Protein AF-A0A1M6BI14-F1 (afdb_monomer_lite)

Foldseek 3Di:
DDPPPVVPPPPPDPCPVPDDPVRVVVPDPPPDPPDPCVVVVVVVVLVVLLVVLLVVLVVDPDWDWDAPDPPDIDICVVCVVVSSVVSSVVVVVVVVVVVVVVVVVVVVVVVVD

Organism: NCBI:txid683124

Sequence (113 aa):
MNVDDEAKKVIWSLQNNKRTEEERNIFKPTGKKPNKNGLKYILIVLIGLLSISFVMTQFVKEPMDICIFSNFCFNSIEDKLLYTLYVFITNVILVFGVYFAYKIGKYLASKIL

Radius of gyration: 27.54 Å; chains: 1; bounding box: 51×38×71 Å

pLDDT: mean 79.85, std 15.68, range [40.41, 96.19]

Structure (mmCIF, N/CA/C/O backbone):
data_AF-A0A1M6BI14-F1
#
_entry.id   AF-A0A1M6BI14-F1
#
loop_
_atom_site.group_PDB
_atom_site.id
_atom_site.type_symbol
_atom_site.label_atom_id
_atom_site.label_alt_id
_atom_site.label_comp_id
_atom_site.label_asym_id
_atom_site.label_entity_id
_atom_site.label_seq_id
_atom_site.pdbx_PDB_ins_code
_atom_site.Cartn_x
_atom_site.Cartn_y
_atom_site.Cartn_z
_atom_site.occupancy
_atom_site.B_iso_or_equiv
_atom_site.auth_seq_id
_atom_site.auth_comp_id
_atom_site.auth_asym_id
_atom_site.auth_atom_id
_atom_site.pdbx_PDB_model_num
ATOM 1 N N . MET A 1 1 ? 36.255 27.384 -42.666 1.00 40.62 1 MET A N 1
ATOM 2 C CA . MET A 1 1 ? 34.851 26.980 -42.885 1.00 40.62 1 MET A CA 1
ATOM 3 C C . MET A 1 1 ? 34.704 25.649 -42.161 1.00 40.62 1 MET A C 1
ATOM 5 O O . MET A 1 1 ? 35.310 24.687 -42.606 1.00 40.62 1 MET A O 1
ATOM 9 N N . ASN A 1 2 ? 34.102 25.642 -40.967 1.00 40.41 2 ASN A N 1
ATOM 10 C CA . ASN A 1 2 ? 33.945 24.433 -40.145 1.00 40.41 2 ASN A CA 1
ATOM 11 C C . ASN A 1 2 ? 32.811 23.597 -40.742 1.00 40.41 2 ASN A C 1
ATOM 13 O O . ASN A 1 2 ? 31.678 24.066 -40.777 1.00 40.41 2 ASN A O 1
ATOM 17 N N . VAL A 1 3 ? 33.131 22.404 -41.241 1.00 51.81 3 VAL A N 1
ATOM 18 C CA . VAL A 1 3 ? 32.196 21.512 -41.955 1.00 51.81 3 VAL A CA 1
ATOM 19 C C . VAL A 1 3 ? 31.685 20.379 -41.043 1.00 51.81 3 VAL A C 1
ATOM 21 O O . VAL A 1 3 ? 30.943 19.507 -41.479 1.00 51.81 3 VAL A O 1
ATOM 24 N N . ASP A 1 4 ? 32.002 20.403 -39.746 1.00 50.03 4 ASP A N 1
ATOM 25 C CA . ASP A 1 4 ? 31.863 19.201 -38.910 1.00 50.03 4 ASP A CA 1
ATOM 26 C C . ASP A 1 4 ? 30.627 19.156 -37.991 1.00 50.03 4 ASP A C 1
ATOM 28 O O . ASP A 1 4 ? 30.374 18.126 -37.363 1.00 50.03 4 ASP A O 1
ATOM 32 N N . ASP A 1 5 ? 29.793 20.201 -37.951 1.00 54.06 5 ASP A N 1
ATOM 33 C CA . ASP A 1 5 ? 28.596 20.212 -37.088 1.00 54.06 5 ASP A CA 1
ATOM 34 C C . ASP A 1 5 ? 27.308 19.740 -37.793 1.00 54.06 5 ASP A C 1
ATOM 36 O O . ASP A 1 5 ? 26.384 19.247 -37.139 1.00 54.06 5 ASP A O 1
ATOM 40 N N . GLU A 1 6 ? 27.246 19.795 -39.128 1.00 50.47 6 GLU A N 1
ATOM 41 C CA . GLU A 1 6 ? 26.062 19.366 -39.896 1.00 50.47 6 GLU A CA 1
ATOM 42 C C . GLU A 1 6 ? 26.018 17.847 -40.142 1.00 50.47 6 GLU A C 1
ATOM 44 O O . GLU A 1 6 ? 24.943 17.260 -40.284 1.00 50.47 6 GLU A O 1
ATOM 49 N N . ALA A 1 7 ? 27.168 17.167 -40.105 1.00 48.03 7 ALA A N 1
ATOM 50 C CA . ALA A 1 7 ? 27.255 15.727 -40.358 1.00 48.03 7 ALA A CA 1
ATOM 51 C C . ALA A 1 7 ? 26.836 14.854 -39.154 1.00 48.03 7 ALA A C 1
ATOM 53 O O . ALA A 1 7 ? 26.543 13.667 -39.312 1.00 48.03 7 ALA A O 1
ATOM 54 N N . LYS A 1 8 ? 26.760 15.412 -37.936 1.00 46.25 8 LYS A N 1
ATOM 55 C CA . LYS A 1 8 ? 26.547 14.625 -36.704 1.00 46.25 8 LYS A CA 1
ATOM 56 C C . LYS A 1 8 ? 25.079 14.280 -36.406 1.00 46.25 8 LYS A C 1
ATOM 58 O O . LYS A 1 8 ? 24.801 13.477 -35.518 1.00 46.25 8 LYS A O 1
ATOM 63 N N . LYS A 1 9 ? 24.120 14.832 -37.155 1.00 49.31 9 LYS A N 1
ATOM 64 C CA . LYS A 1 9 ? 22.685 14.502 -37.037 1.00 49.31 9 LYS A CA 1
ATOM 65 C C . LYS A 1 9 ? 22.102 13.996 -38.354 1.00 49.31 9 LYS A C 1
ATOM 67 O O . LYS A 1 9 ? 20.986 14.345 -38.730 1.00 49.31 9 LYS A O 1
ATOM 72 N N . VAL A 1 10 ? 22.806 13.093 -39.031 1.00 52.16 10 VAL A N 1
ATOM 73 C CA . VAL A 1 10 ? 22.152 12.242 -40.031 1.00 52.16 10 VAL A CA 1
ATOM 74 C C . VAL A 1 10 ? 21.288 11.238 -39.271 1.00 52.16 10 VAL A C 1
ATOM 76 O O . VAL A 1 10 ? 21.711 10.146 -38.916 1.00 52.16 10 VAL A O 1
ATOM 79 N N . ILE A 1 11 ? 20.075 11.668 -38.932 1.00 54.16 11 ILE A N 1
ATOM 80 C CA . ILE A 1 11 ? 18.997 10.833 -38.409 1.00 54.16 11 ILE A CA 1
ATOM 81 C C . ILE A 1 11 ? 18.487 10.024 -39.603 1.00 54.16 11 ILE A C 1
ATOM 83 O O . ILE A 1 11 ? 18.132 10.599 -40.631 1.00 54.16 11 ILE A O 1
ATOM 87 N N . TRP A 1 12 ? 18.492 8.698 -39.477 1.00 50.00 12 TRP A N 1
ATOM 88 C CA . TRP A 1 12 ? 18.306 7.729 -40.559 1.00 50.00 12 TRP A CA 1
ATOM 89 C C . TRP A 1 12 ? 16.874 7.723 -41.106 1.00 50.00 12 TRP A C 1
ATOM 91 O O . TRP A 1 12 ? 16.092 6.806 -40.882 1.00 50.00 12 TRP A O 1
ATOM 101 N N . SER A 1 13 ? 16.521 8.750 -41.868 1.00 53.03 13 SER A N 1
ATOM 102 C CA . SER A 1 13 ? 15.524 8.615 -42.918 1.00 53.03 13 SER A CA 1
ATOM 103 C C . SER A 1 13 ? 15.942 9.483 -44.098 1.00 53.03 13 SER A C 1
ATOM 105 O O . SER A 1 13 ? 16.062 10.702 -43.989 1.00 53.03 13 SER A O 1
ATOM 107 N N . LEU A 1 14 ? 16.112 8.852 -45.261 1.00 53.84 14 LEU A N 1
ATOM 108 C CA . LEU A 1 14 ? 16.321 9.501 -46.566 1.00 53.84 14 LEU A CA 1
ATOM 109 C C . LEU A 1 14 ? 15.209 10.511 -46.931 1.00 53.84 14 LEU A C 1
ATOM 111 O O . LEU A 1 14 ? 15.302 11.221 -47.926 1.00 53.84 14 LEU A O 1
ATOM 115 N N . GLN A 1 15 ? 14.148 10.582 -46.125 1.00 52.53 15 GLN A N 1
ATOM 116 C CA . GLN A 1 15 ? 12.993 11.454 -46.296 1.00 52.53 15 GLN A CA 1
ATOM 117 C C . GLN A 1 15 ? 13.052 12.724 -45.436 1.00 52.53 15 GLN A C 1
ATOM 119 O O . GLN A 1 15 ? 12.272 13.643 -45.680 1.00 52.53 15 GLN A O 1
ATOM 124 N N . ASN A 1 16 ? 13.960 12.813 -44.455 1.00 53.12 16 ASN A N 1
ATOM 125 C CA . ASN A 1 16 ? 13.977 13.936 -43.512 1.00 53.12 16 ASN A CA 1
ATOM 126 C C . ASN A 1 16 ? 14.458 15.256 -44.134 1.00 53.12 16 ASN A C 1
ATOM 128 O O . ASN A 1 16 ? 14.170 16.316 -43.590 1.00 53.12 16 ASN A O 1
ATOM 132 N N . ASN A 1 17 ? 15.176 15.174 -45.259 1.00 58.72 17 ASN A N 1
ATOM 133 C CA . ASN A 1 17 ? 15.770 16.318 -45.957 1.00 58.72 17 ASN A CA 1
ATOM 134 C C . ASN A 1 17 ? 14.954 16.785 -47.186 1.00 58.72 17 ASN A C 1
ATOM 136 O O . ASN A 1 17 ? 15.285 17.787 -47.801 1.00 58.72 17 ASN A O 1
ATOM 140 N N . LYS A 1 18 ? 13.894 16.063 -47.585 1.00 59.41 18 LYS A N 1
ATOM 141 C CA . LYS A 1 18 ? 13.092 16.403 -48.785 1.00 59.41 18 LYS A CA 1
ATOM 142 C C . LYS A 1 18 ? 11.655 16.840 -48.508 1.00 59.41 18 LYS A C 1
ATOM 144 O O . LYS A 1 18 ? 11.025 17.360 -49.419 1.00 59.41 18 LYS A O 1
ATOM 149 N N . ARG A 1 19 ? 11.129 16.605 -47.303 1.00 60.88 19 ARG A N 1
ATOM 150 C CA . ARG A 1 19 ? 9.724 16.870 -46.958 1.00 60.88 19 ARG A CA 1
ATOM 151 C C . ARG A 1 19 ? 9.593 17.981 -45.930 1.00 60.88 19 ARG A C 1
ATOM 153 O O . ARG A 1 19 ? 10.353 18.021 -44.959 1.00 60.88 19 ARG A O 1
ATOM 160 N N . THR A 1 20 ? 8.583 18.827 -46.102 1.00 73.00 20 THR A N 1
ATOM 161 C CA . THR A 1 20 ? 8.194 19.822 -45.094 1.00 73.00 20 THR A CA 1
ATOM 162 C C . THR A 1 20 ? 7.672 19.126 -43.824 1.00 73.00 20 THR A C 1
ATOM 164 O O . THR A 1 20 ? 7.391 17.922 -43.809 1.00 73.00 20 THR A O 1
ATOM 167 N N . GLU A 1 21 ? 7.589 19.839 -42.695 1.00 68.38 21 GLU A N 1
ATOM 168 C CA . GLU A 1 21 ? 7.055 19.263 -41.444 1.00 68.38 21 GLU A CA 1
ATOM 169 C C . GLU A 1 21 ? 5.625 18.730 -41.597 1.00 68.38 21 GLU A C 1
ATOM 171 O O . GLU A 1 21 ? 5.280 17.703 -41.008 1.00 68.38 21 GLU A O 1
ATOM 176 N N . GLU A 1 22 ? 4.824 19.372 -42.443 1.00 71.06 22 GLU A N 1
ATOM 177 C CA . GLU A 1 22 ? 3.447 18.982 -42.739 1.00 71.06 22 GLU A CA 1
ATOM 178 C C . GLU A 1 22 ? 3.383 17.644 -43.481 1.00 71.06 22 GLU A C 1
ATOM 180 O O . GLU A 1 22 ? 2.668 16.737 -43.058 1.00 71.06 22 GLU A O 1
ATOM 185 N N . GLU A 1 23 ? 4.216 17.453 -44.506 1.00 70.50 23 GL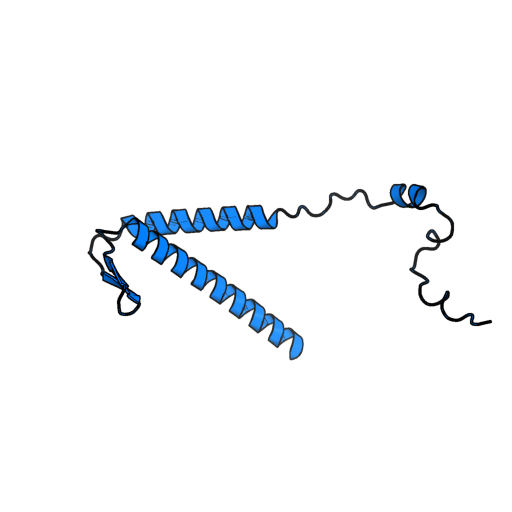U A N 1
ATOM 186 C CA . GLU A 1 23 ? 4.297 16.191 -45.245 1.00 70.50 23 GLU A CA 1
ATOM 187 C C . GLU A 1 23 ? 4.846 15.048 -44.383 1.00 70.50 23 GLU A C 1
ATOM 189 O O . GLU A 1 23 ? 4.458 13.896 -44.560 1.00 70.50 23 GLU A O 1
ATOM 194 N N . ARG A 1 24 ? 5.716 15.342 -43.408 1.00 67.69 24 ARG A N 1
ATOM 195 C CA . ARG A 1 24 ? 6.188 14.354 -42.419 1.00 67.69 24 ARG A CA 1
ATOM 196 C C . ARG A 1 24 ? 5.095 13.942 -41.436 1.00 67.69 24 ARG A C 1
ATOM 198 O O . ARG A 1 24 ? 5.069 12.786 -41.013 1.00 67.69 24 ARG A O 1
ATOM 205 N N . ASN A 1 25 ? 4.178 14.846 -41.095 1.00 70.06 25 ASN A N 1
ATOM 206 C CA . ASN A 1 25 ? 3.051 14.538 -40.213 1.00 70.06 25 ASN A CA 1
ATOM 207 C C . ASN A 1 25 ? 2.068 13.532 -40.834 1.00 70.06 25 ASN A C 1
ATOM 209 O O . ASN A 1 25 ? 1.443 12.787 -40.081 1.00 70.06 25 ASN A O 1
ATOM 213 N N . ILE A 1 26 ? 1.999 13.443 -42.168 1.00 73.56 26 ILE A N 1
ATOM 214 C CA . ILE A 1 26 ? 1.160 12.477 -42.903 1.00 73.56 26 ILE A CA 1
ATOM 215 C C . ILE A 1 26 ? 1.646 11.031 -42.700 1.00 73.56 26 ILE A C 1
ATOM 217 O O . ILE A 1 26 ? 0.841 10.105 -42.666 1.00 73.56 26 ILE A O 1
ATOM 221 N N . PHE A 1 27 ? 2.954 10.827 -42.506 1.00 64.56 27 PHE A N 1
ATOM 222 C CA . PHE A 1 27 ? 3.560 9.498 -42.329 1.00 64.56 27 PHE A CA 1
ATOM 223 C C . PHE A 1 27 ? 3.840 9.144 -40.867 1.00 64.56 27 PHE A C 1
ATOM 225 O O . PHE A 1 27 ? 4.509 8.145 -40.591 1.00 64.56 27 PHE A O 1
ATOM 232 N N . LYS A 1 28 ? 3.348 9.938 -39.905 1.00 69.81 28 LYS A N 1
ATOM 233 C CA . LYS A 1 28 ? 3.416 9.533 -38.500 1.00 69.81 28 LYS A CA 1
ATOM 234 C C . LYS A 1 28 ? 2.633 8.225 -38.345 1.00 69.81 28 LYS A C 1
ATOM 236 O O . LYS A 1 28 ? 1.495 8.159 -38.808 1.00 69.81 28 LYS A O 1
ATOM 241 N N . PRO A 1 29 ? 3.203 7.191 -37.702 1.00 68.06 29 PRO A N 1
ATOM 242 C CA . PRO A 1 29 ? 2.496 5.937 -37.499 1.00 68.06 29 PRO A CA 1
ATOM 243 C C . PRO A 1 29 ? 1.168 6.216 -36.783 1.00 68.06 29 PRO A C 1
ATOM 245 O O . PRO A 1 29 ? 1.148 6.673 -35.641 1.00 68.06 29 PRO A O 1
ATOM 248 N N . THR A 1 30 ? 0.056 5.937 -37.464 1.00 64.56 30 THR A N 1
ATOM 249 C CA . THR A 1 30 ? -1.332 6.072 -36.980 1.00 64.56 30 THR A CA 1
ATOM 250 C C . THR A 1 30 ? -1.729 4.969 -35.998 1.00 64.56 30 THR A C 1
ATOM 252 O O . THR A 1 30 ? -2.892 4.855 -35.611 1.00 64.56 30 THR A O 1
ATOM 255 N N . GLY A 1 31 ? -0.760 4.161 -35.558 1.00 66.12 31 GLY A N 1
ATOM 256 C CA . GLY A 1 31 ? -0.951 3.165 -34.518 1.00 66.12 31 GLY A CA 1
ATOM 257 C C . GLY A 1 31 ? -1.559 3.796 -33.268 1.00 66.12 31 GLY A C 1
ATOM 258 O O . GLY A 1 31 ? -1.148 4.870 -32.818 1.00 66.12 31 GLY A O 1
ATOM 259 N N . LYS A 1 32 ? -2.561 3.120 -32.702 1.00 65.69 32 LYS A N 1
ATOM 260 C CA . LYS A 1 32 ? -3.219 3.533 -31.461 1.00 65.69 32 LYS A CA 1
ATOM 261 C C . LYS A 1 32 ? -2.137 3.695 -30.390 1.00 65.69 32 LYS A C 1
ATOM 263 O O . LYS A 1 32 ? -1.499 2.715 -30.010 1.00 65.69 32 LYS A O 1
ATOM 268 N N . LYS A 1 33 ? -1.889 4.933 -29.945 1.00 67.06 33 LYS A N 1
ATOM 269 C CA . LYS A 1 33 ? -0.886 5.211 -28.905 1.00 67.06 33 LYS A CA 1
ATOM 270 C C . LYS A 1 33 ? -1.172 4.299 -27.703 1.00 67.06 33 LYS A C 1
ATOM 272 O O . LYS A 1 33 ? -2.345 4.192 -27.328 1.00 67.06 33 LYS A O 1
ATOM 277 N N . PRO A 1 34 ? -0.154 3.643 -27.110 1.00 65.50 34 PRO A N 1
ATOM 278 C CA . PRO A 1 34 ? -0.364 2.781 -25.955 1.00 65.50 34 PRO A CA 1
ATOM 279 C C . PRO A 1 34 ? -1.081 3.593 -24.881 1.00 65.50 34 PRO A C 1
ATOM 281 O O . PRO A 1 34 ? -0.618 4.659 -24.466 1.00 65.50 34 PRO A O 1
ATOM 284 N N . ASN A 1 35 ? -2.277 3.136 -24.521 1.00 65.56 35 ASN A N 1
ATOM 285 C CA . ASN A 1 35 ? -3.162 3.904 -23.667 1.00 65.56 35 ASN A CA 1
ATOM 286 C C . ASN A 1 35 ? -2.543 3.964 -22.267 1.00 65.56 35 ASN A C 1
ATOM 288 O O . ASN A 1 35 ? -2.290 2.924 -21.658 1.00 65.56 35 ASN A O 1
ATOM 292 N N . LYS A 1 36 ? -2.284 5.169 -21.749 1.00 68.75 36 LYS A N 1
ATOM 293 C CA . LYS A 1 36 ? -1.661 5.392 -20.432 1.00 68.75 36 LYS A CA 1
ATOM 294 C C . LYS A 1 36 ? -2.659 5.153 -19.288 1.00 68.75 36 LYS A C 1
ATOM 296 O O . LYS A 1 36 ? -2.732 5.923 -18.338 1.00 68.75 36 LYS A O 1
ATOM 301 N N . ASN A 1 37 ? -3.414 4.059 -19.351 1.00 76.44 37 ASN A N 1
ATOM 302 C CA . ASN A 1 37 ? -4.438 3.703 -18.367 1.00 76.44 37 ASN A CA 1
ATOM 303 C C . ASN A 1 37 ? -3.859 3.192 -17.040 1.00 76.44 37 ASN A C 1
ATOM 305 O O . ASN A 1 37 ? -4.625 2.783 -16.173 1.00 76.44 37 ASN A O 1
ATOM 309 N N . GLY A 1 38 ? -2.534 3.214 -16.856 1.00 81.25 38 GLY A N 1
ATOM 310 C CA . GLY A 1 38 ? -1.873 2.724 -15.644 1.00 81.25 38 GLY A CA 1
ATOM 311 C C . GLY A 1 38 ? -2.469 3.308 -14.362 1.00 81.25 38 GLY A C 1
ATOM 312 O O . GLY A 1 38 ? -2.722 2.570 -13.419 1.00 81.25 38 GLY A O 1
ATOM 313 N N . LEU A 1 39 ? -2.808 4.601 -14.363 1.00 85.62 39 LEU A N 1
ATOM 314 C CA . LEU A 1 39 ? -3.412 5.271 -13.207 1.00 85.62 39 LEU A CA 1
ATOM 315 C C . LEU A 1 39 ? -4.806 4.709 -12.874 1.00 85.62 39 LEU A C 1
ATOM 317 O O . LEU A 1 39 ? -5.111 4.469 -11.709 1.00 85.62 39 LEU A O 1
ATOM 321 N N . LYS A 1 40 ? -5.617 4.399 -13.895 1.00 90.12 40 LYS A N 1
ATOM 322 C CA . LYS A 1 40 ? -6.931 3.762 -13.719 1.00 90.12 40 LYS A CA 1
ATOM 323 C C . LYS A 1 40 ? -6.794 2.363 -13.113 1.00 90.12 40 LYS A C 1
ATOM 325 O O . LYS A 1 40 ? -7.560 2.017 -12.222 1.00 90.12 40 LYS A O 1
ATOM 330 N N . TYR A 1 41 ? -5.815 1.578 -13.564 1.00 88.19 41 TYR A N 1
ATOM 331 C CA . TYR A 1 41 ? -5.561 0.249 -13.000 1.00 88.19 41 TYR A CA 1
ATOM 332 C C . TYR A 1 41 ? -5.089 0.319 -11.547 1.00 88.19 41 TYR A C 1
ATOM 334 O O . TYR A 1 41 ? -5.608 -0.419 -10.716 1.00 88.19 41 TYR A O 1
ATOM 342 N N . ILE A 1 42 ? -4.171 1.237 -11.224 1.00 88.81 42 ILE A N 1
ATOM 343 C CA . ILE A 1 42 ? -3.709 1.451 -9.845 1.00 88.81 42 ILE A CA 1
ATOM 344 C C . ILE A 1 42 ? -4.889 1.817 -8.941 1.00 88.81 42 ILE A C 1
ATOM 346 O O . ILE A 1 42 ? -5.039 1.239 -7.870 1.00 88.81 42 ILE A O 1
ATOM 350 N N . LEU A 1 43 ? -5.764 2.721 -9.393 1.00 91.94 43 LEU A N 1
ATOM 351 C CA . LEU A 1 43 ? -6.942 3.124 -8.629 1.00 91.94 43 LEU A CA 1
ATOM 352 C C . LEU A 1 43 ? -7.900 1.948 -8.378 1.00 91.94 43 LEU A C 1
ATOM 354 O O . LEU A 1 43 ? -8.360 1.770 -7.256 1.00 91.94 43 LEU A O 1
ATOM 358 N N . ILE A 1 44 ? -8.166 1.121 -9.395 1.00 93.75 44 ILE A N 1
ATOM 359 C CA . ILE A 1 44 ? -9.022 -0.069 -9.256 1.00 93.75 44 ILE A CA 1
ATOM 360 C C . ILE A 1 44 ? -8.433 -1.047 -8.235 1.00 93.75 44 ILE A C 1
ATOM 362 O O . ILE A 1 44 ? -9.159 -1.548 -7.379 1.00 93.75 44 ILE A O 1
ATOM 366 N N . VAL A 1 45 ? -7.122 -1.295 -8.296 1.00 91.56 45 VAL A N 1
ATOM 367 C CA . VAL A 1 45 ? -6.436 -2.185 -7.349 1.00 91.56 45 VAL A CA 1
ATOM 368 C C . VAL A 1 45 ? -6.502 -1.629 -5.926 1.00 91.56 45 VAL A C 1
ATOM 370 O O . VAL A 1 45 ? -6.793 -2.382 -5.001 1.00 91.56 45 VAL A O 1
ATOM 373 N N . LEU A 1 46 ? -6.293 -0.320 -5.743 1.00 93.25 46 LEU A N 1
ATOM 374 C CA . LEU A 1 46 ? -6.393 0.329 -4.432 1.00 93.25 46 LEU A CA 1
ATOM 375 C C . LEU A 1 46 ? -7.802 0.225 -3.842 1.00 93.25 46 LEU A C 1
ATOM 377 O O . LEU A 1 46 ? -7.943 -0.103 -2.667 1.00 93.25 46 LEU A O 1
ATOM 381 N N . ILE A 1 47 ? -8.839 0.447 -4.656 1.00 93.94 47 ILE A N 1
ATOM 382 C CA . ILE A 1 47 ? -10.234 0.290 -4.225 1.00 93.94 47 ILE A CA 1
ATOM 383 C C . ILE A 1 47 ? -10.503 -1.165 -3.829 1.00 93.94 47 ILE A C 1
ATOM 385 O O . ILE A 1 47 ? -11.051 -1.405 -2.757 1.00 93.94 47 ILE A O 1
ATOM 389 N N . GLY A 1 48 ? -10.065 -2.132 -4.641 1.00 93.81 48 GLY A N 1
ATOM 390 C CA . GLY A 1 48 ? -10.204 -3.554 -4.324 1.00 93.81 48 GLY A CA 1
ATOM 391 C C . GLY A 1 48 ? -9.525 -3.934 -3.004 1.00 93.81 48 GLY A C 1
ATOM 392 O O . GLY A 1 48 ? -10.136 -4.604 -2.171 1.00 93.81 48 GLY A O 1
ATOM 393 N N . LEU A 1 49 ? -8.299 -3.453 -2.767 1.00 93.38 49 LEU A N 1
ATOM 394 C CA . LEU A 1 49 ? -7.586 -3.671 -1.503 1.00 93.38 49 LEU A CA 1
ATOM 395 C C . LEU A 1 49 ? -8.328 -3.063 -0.309 1.00 93.38 49 LEU A C 1
ATOM 397 O O . LEU A 1 49 ? -8.375 -3.679 0.758 1.00 93.38 49 LEU A O 1
ATOM 401 N N . LEU A 1 50 ? -8.899 -1.868 -0.475 1.00 93.44 50 LEU A N 1
ATOM 402 C CA . LEU A 1 50 ? -9.664 -1.202 0.574 1.00 93.44 50 LEU A CA 1
ATOM 403 C C . LEU A 1 50 ? -10.930 -1.994 0.914 1.00 93.44 50 LEU A C 1
ATOM 405 O O . LEU A 1 50 ? -11.211 -2.216 2.089 1.00 93.44 50 LEU A O 1
ATOM 409 N N . SER A 1 51 ? -11.655 -2.480 -0.098 1.00 92.81 51 SER A N 1
ATOM 410 C CA . SER A 1 51 ? -12.846 -3.310 0.099 1.00 92.81 51 SER A CA 1
ATOM 411 C C . SER A 1 51 ? -12.526 -4.607 0.841 1.00 92.81 51 SER A C 1
ATOM 413 O O . SER A 1 51 ? -13.218 -4.949 1.795 1.00 92.81 51 SER A O 1
ATOM 415 N N . ILE A 1 52 ? -11.452 -5.305 0.455 1.00 92.06 52 ILE A N 1
ATOM 416 C CA . ILE A 1 52 ? -11.020 -6.536 1.137 1.00 92.06 52 ILE A CA 1
ATOM 417 C C . ILE A 1 52 ? -10.618 -6.238 2.585 1.00 92.06 52 ILE A C 1
ATOM 419 O O . ILE A 1 52 ? -11.034 -6.949 3.497 1.00 92.06 52 ILE A O 1
ATOM 423 N N . SER A 1 53 ? -9.856 -5.163 2.807 1.00 92.12 53 SER A N 1
ATOM 424 C CA . SER A 1 53 ? -9.440 -4.744 4.151 1.00 92.12 53 SER A CA 1
ATOM 425 C C . SER A 1 53 ? -10.644 -4.434 5.044 1.00 92.12 53 SER A C 1
ATOM 427 O O . SER A 1 53 ? -10.678 -4.870 6.189 1.00 92.12 53 SER A O 1
ATOM 429 N N . PHE A 1 54 ? -11.663 -3.755 4.511 1.00 91.19 54 PHE A N 1
ATOM 430 C CA . PHE A 1 54 ? -12.904 -3.468 5.232 1.00 91.19 54 PHE A CA 1
ATOM 431 C C . PHE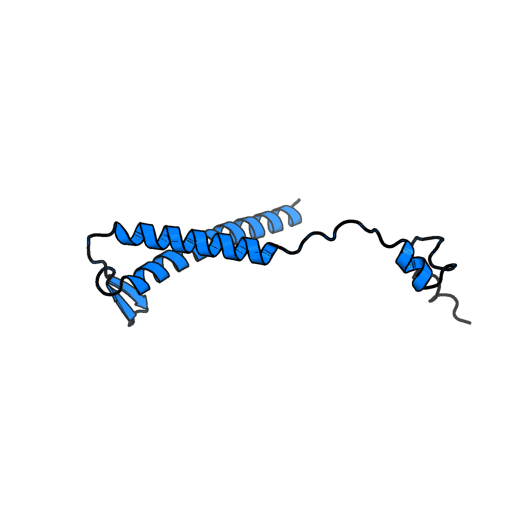 A 1 54 ? -13.698 -4.728 5.583 1.00 91.19 54 PHE A C 1
ATOM 433 O O . PHE A 1 54 ? -14.237 -4.829 6.680 1.00 91.19 54 PHE A O 1
ATOM 440 N N . VAL A 1 55 ? -13.773 -5.701 4.673 1.00 91.50 55 VAL A N 1
ATOM 441 C CA . VAL A 1 55 ? -14.456 -6.974 4.943 1.00 91.50 55 VAL A CA 1
ATOM 442 C C . VAL A 1 55 ? -13.731 -7.755 6.040 1.00 91.50 55 VAL A C 1
ATOM 444 O O . VAL A 1 55 ? -14.378 -8.275 6.944 1.00 91.50 55 VAL A O 1
ATOM 447 N N . MET A 1 56 ? -12.396 -7.787 6.008 1.00 86.12 56 MET A N 1
ATOM 448 C CA . MET A 1 56 ? -11.591 -8.475 7.023 1.00 86.12 56 MET A CA 1
ATOM 449 C C . MET A 1 56 ? -11.814 -7.913 8.430 1.00 86.12 56 MET A C 1
ATOM 451 O O . MET A 1 56 ? -11.933 -8.689 9.377 1.00 86.12 56 MET A O 1
ATOM 455 N N . THR A 1 57 ? -11.934 -6.590 8.584 1.00 87.50 57 THR A N 1
ATOM 456 C CA . THR A 1 57 ? -12.149 -5.983 9.907 1.00 87.50 57 THR A CA 1
ATOM 457 C C . THR A 1 57 ? -13.510 -6.313 10.520 1.00 87.50 57 THR A C 1
ATOM 459 O O . THR A 1 57 ? -13.627 -6.290 11.741 1.00 87.50 57 THR A O 1
ATOM 462 N N . GLN A 1 58 ? -14.518 -6.710 9.730 1.00 85.44 58 GLN A N 1
ATOM 463 C CA . GLN A 1 58 ? -15.831 -7.113 10.263 1.00 85.44 58 GLN A CA 1
ATOM 464 C C . GLN A 1 58 ? -15.810 -8.457 11.004 1.00 85.44 58 GLN A C 1
ATOM 466 O O . GLN A 1 58 ? -16.701 -8.729 11.806 1.00 85.44 58 GLN A O 1
ATOM 471 N N . PHE A 1 59 ? -14.819 -9.313 10.740 1.00 85.69 59 PHE A N 1
ATOM 472 C CA . PHE A 1 59 ? -14.720 -10.627 11.383 1.00 85.69 59 PHE A CA 1
ATOM 473 C C . PHE A 1 59 ? -14.019 -10.585 12.746 1.00 85.69 59 PHE A C 1
ATOM 475 O O . PHE A 1 59 ? -14.021 -11.586 13.465 1.00 85.69 59 PHE A O 1
ATOM 482 N N . VAL A 1 60 ? -13.448 -9.438 13.125 1.00 83.50 60 VAL A N 1
ATOM 483 C CA . VAL A 1 60 ? -12.773 -9.253 14.411 1.00 83.50 60 VAL A CA 1
ATOM 484 C C . VAL A 1 60 ? -13.818 -8.975 15.488 1.00 83.50 60 VAL A C 1
ATOM 486 O O . VAL A 1 60 ? -14.497 -7.952 15.465 1.00 83.50 60 VAL A O 1
ATOM 489 N N . LYS A 1 61 ? -13.969 -9.919 16.421 1.00 79.38 61 LYS A N 1
ATOM 490 C CA . LYS A 1 61 ? -14.946 -9.838 17.522 1.00 79.38 61 LYS A CA 1
ATOM 491 C C . LYS A 1 61 ? -14.340 -9.369 18.841 1.00 79.38 61 LYS A C 1
ATOM 493 O O . LYS A 1 61 ? -15.081 -8.940 19.718 1.00 79.38 61 LYS A O 1
ATOM 498 N N . GLU A 1 62 ? -13.024 -9.471 18.982 1.00 84.69 62 GLU A N 1
ATOM 499 C CA . GLU A 1 62 ? -12.314 -9.136 20.215 1.00 84.69 62 GLU A CA 1
ATOM 500 C C . GLU A 1 62 ? -11.679 -7.742 20.111 1.00 84.69 62 GLU A C 1
ATOM 502 O O . GLU A 1 62 ? -11.090 -7.418 19.070 1.00 84.69 62 GLU A O 1
ATOM 507 N N . PRO A 1 63 ? -11.805 -6.905 21.160 1.00 83.88 63 PRO A N 1
ATOM 508 C CA . PRO A 1 63 ? -11.167 -5.599 21.186 1.00 83.88 63 PRO A CA 1
ATOM 509 C C . PRO A 1 63 ? -9.654 -5.781 21.220 1.00 83.88 63 PRO A C 1
ATOM 511 O O . PRO A 1 63 ? -9.115 -6.473 22.080 1.00 83.88 63 PRO A O 1
ATOM 514 N N . MET A 1 64 ? -8.975 -5.144 20.273 1.00 84.31 64 MET A N 1
ATOM 515 C CA . MET A 1 64 ? -7.522 -5.078 20.220 1.00 84.31 64 MET A CA 1
ATOM 516 C C . MET A 1 64 ? -7.098 -3.618 20.219 1.00 84.31 64 MET A C 1
ATOM 518 O O . MET A 1 64 ? -7.564 -2.839 19.384 1.00 84.31 64 MET A O 1
ATOM 522 N N . ASP A 1 65 ? -6.191 -3.276 21.126 1.00 88.00 65 ASP A N 1
ATOM 523 C CA . ASP A 1 65 ? -5.590 -1.950 21.187 1.00 88.00 65 ASP A CA 1
ATOM 524 C C . ASP A 1 65 ? -4.357 -1.906 20.289 1.00 88.00 65 ASP A C 1
ATOM 526 O O . ASP A 1 65 ? -3.429 -2.709 20.418 1.00 88.00 65 ASP A O 1
ATOM 530 N N . ILE A 1 66 ? -4.353 -0.962 19.352 1.00 88.06 66 ILE A N 1
ATOM 531 C CA . ILE A 1 66 ? -3.267 -0.781 18.395 1.00 88.06 66 ILE A CA 1
ATOM 532 C C . ILE A 1 66 ? -2.654 0.588 18.621 1.00 88.06 66 ILE A C 1
ATOM 534 O O . ILE A 1 66 ? -3.318 1.613 18.487 1.00 88.06 66 ILE A O 1
ATOM 538 N N . CYS A 1 67 ? -1.359 0.599 18.916 1.00 89.31 67 CYS A N 1
ATOM 539 C CA . CYS A 1 67 ? -0.585 1.819 19.081 1.00 89.31 67 CYS A CA 1
ATOM 540 C C . CYS A 1 67 ? 0.238 2.093 17.820 1.00 89.31 67 CYS A C 1
ATOM 542 O O . CYS A 1 67 ? 1.116 1.309 17.462 1.00 89.31 67 CYS A O 1
ATOM 544 N N . ILE A 1 68 ? -0.039 3.211 17.139 1.00 82.62 68 ILE A N 1
ATOM 545 C CA . ILE A 1 68 ? 0.759 3.662 15.981 1.00 82.62 68 ILE A CA 1
ATOM 546 C C . ILE A 1 68 ? 2.070 4.281 16.473 1.00 82.62 68 ILE A C 1
ATOM 548 O O . ILE A 1 68 ? 3.139 4.033 15.923 1.00 82.62 68 ILE A O 1
ATOM 552 N N . PHE A 1 69 ? 1.971 5.076 17.537 1.00 84.69 69 PHE A N 1
ATOM 553 C CA . PHE A 1 69 ? 3.083 5.717 18.229 1.00 84.69 69 PHE A CA 1
ATOM 554 C C . PHE A 1 69 ? 2.925 5.487 19.732 1.00 84.69 69 PHE A C 1
ATOM 556 O O . PHE A 1 69 ? 1.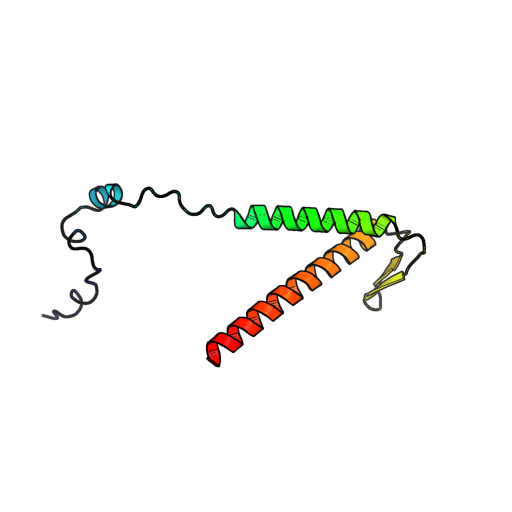834 5.152 20.189 1.00 84.69 69 PHE A O 1
ATOM 563 N N . SER A 1 70 ? 3.978 5.733 20.516 1.00 81.19 70 SER A N 1
ATOM 564 C CA . SER A 1 70 ? 3.955 5.550 21.979 1.00 81.19 70 SER A CA 1
ATOM 565 C C . SER A 1 70 ? 2.811 6.289 22.685 1.00 81.19 70 SER A C 1
ATOM 567 O O . SER A 1 70 ? 2.399 5.878 23.762 1.00 81.19 70 SER A O 1
ATOM 569 N N . ASN A 1 71 ? 2.304 7.367 22.078 1.00 86.69 71 ASN A N 1
ATOM 570 C CA . ASN A 1 71 ? 1.283 8.237 22.662 1.00 86.69 71 ASN A CA 1
ATOM 571 C C . ASN A 1 71 ? -0.070 8.161 21.929 1.00 86.69 71 ASN A C 1
ATOM 573 O O . ASN A 1 71 ? -0.994 8.872 22.310 1.00 86.69 71 ASN A O 1
ATOM 577 N N . PHE A 1 72 ? -0.184 7.369 20.855 1.00 85.19 72 PHE A N 1
ATOM 578 C CA . PHE A 1 72 ? -1.407 7.277 20.054 1.00 85.19 72 PHE A CA 1
ATOM 579 C C . PHE A 1 72 ? -1.811 5.817 19.874 1.00 85.19 72 PHE A C 1
ATOM 581 O O . PHE A 1 72 ? -1.252 5.108 19.028 1.00 85.19 72 PHE A O 1
ATOM 588 N N . CYS A 1 73 ? -2.791 5.403 20.674 1.00 88.81 73 CYS A N 1
ATOM 589 C CA . CYS A 1 73 ? -3.406 4.086 20.637 1.00 88.81 73 CYS A CA 1
ATOM 590 C C . CYS A 1 73 ? -4.903 4.232 20.365 1.00 88.81 73 CYS A C 1
ATOM 592 O O . CYS A 1 73 ? -5.525 5.185 20.831 1.00 88.81 73 CYS A O 1
ATOM 594 N N . PHE A 1 74 ? -5.458 3.302 19.599 1.00 88.06 74 PHE A N 1
ATOM 595 C CA . PHE A 1 74 ? -6.877 3.256 19.264 1.00 88.06 74 PHE A CA 1
ATOM 596 C C . PHE A 1 74 ? -7.383 1.817 19.375 1.00 88.06 74 PHE A C 1
ATOM 598 O O . PHE A 1 74 ? -6.611 0.865 19.208 1.00 88.06 74 PHE A O 1
ATOM 605 N N . ASN A 1 75 ? -8.676 1.658 19.650 1.00 87.75 75 ASN A N 1
ATOM 606 C CA . ASN A 1 75 ? -9.287 0.347 19.837 1.00 87.75 75 ASN A CA 1
ATOM 607 C C . ASN A 1 75 ? -9.952 -0.144 18.543 1.00 87.75 75 ASN A C 1
ATOM 609 O O . ASN A 1 75 ? -10.623 0.614 17.843 1.00 87.75 75 ASN A O 1
ATOM 613 N N . SER A 1 76 ? -9.806 -1.430 18.224 1.00 83.69 76 SER A N 1
ATOM 614 C CA . SER A 1 76 ? -10.351 -2.019 16.994 1.00 83.69 76 SER A CA 1
ATOM 615 C C . SER A 1 76 ? -11.885 -1.991 16.896 1.00 83.69 76 SER A C 1
ATOM 617 O O . SER A 1 76 ? -12.421 -1.947 15.784 1.00 83.69 76 SER A O 1
ATOM 619 N N . ILE A 1 77 ? -12.595 -2.019 18.031 1.00 82.31 77 ILE A N 1
ATOM 620 C CA . ILE A 1 77 ? -14.064 -2.054 18.096 1.00 82.31 77 ILE A CA 1
ATOM 621 C C . ILE A 1 77 ? -14.652 -0.648 18.175 1.00 82.31 77 ILE A C 1
ATOM 623 O O . ILE A 1 77 ? -15.655 -0.385 17.504 1.00 82.31 77 ILE A O 1
ATOM 627 N N . GLU A 1 78 ? -14.055 0.234 18.976 1.00 85.38 78 GLU A N 1
ATOM 628 C CA . GLU A 1 78 ? -14.519 1.620 19.120 1.00 85.38 78 GLU A CA 1
ATOM 629 C C . GLU 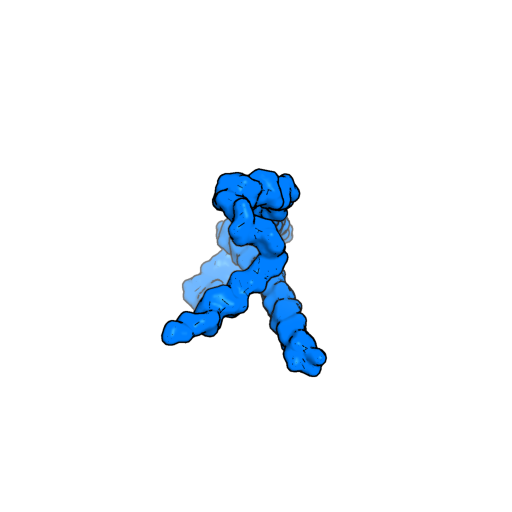A 1 78 ? -14.204 2.426 17.852 1.00 85.38 78 GLU A C 1
ATOM 631 O O . GLU A 1 78 ? -15.089 3.059 17.273 1.00 85.38 78 GLU A O 1
ATOM 636 N N . ASP A 1 79 ? -12.986 2.283 1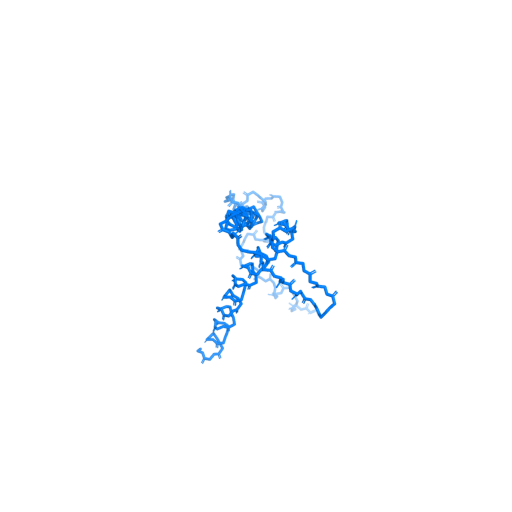7.325 1.00 87.12 79 ASP A N 1
ATOM 637 C CA . ASP A 1 79 ? -12.481 3.037 16.179 1.00 87.12 79 ASP A CA 1
ATOM 638 C C . ASP A 1 79 ? -12.398 2.177 14.906 1.00 87.12 79 ASP A C 1
ATOM 640 O O . ASP A 1 79 ? -11.358 2.068 14.247 1.00 87.12 79 ASP A O 1
ATOM 644 N N . LYS A 1 80 ? -13.528 1.581 14.499 1.00 85.81 80 LYS A N 1
ATOM 645 C CA . LYS A 1 80 ? -13.599 0.654 13.343 1.00 85.81 80 LYS A CA 1
ATOM 646 C C . LYS A 1 80 ? -13.017 1.220 12.045 1.00 85.81 80 LYS A C 1
ATOM 648 O O . LYS A 1 80 ? -12.420 0.488 11.249 1.00 85.81 80 LYS A O 1
ATOM 653 N N . LEU A 1 81 ? -13.214 2.518 11.804 1.00 88.56 81 LEU A N 1
ATOM 654 C CA . LEU A 1 81 ? -12.705 3.196 10.609 1.00 88.56 81 LEU A CA 1
ATOM 655 C C . LEU A 1 81 ? -11.176 3.280 10.653 1.00 88.56 81 LEU A C 1
ATOM 657 O O . LEU A 1 81 ? -10.516 2.910 9.680 1.00 88.56 81 LEU A O 1
ATOM 661 N N . LEU A 1 82 ? -10.615 3.699 11.791 1.00 89.62 82 LEU A N 1
ATOM 662 C CA . LEU A 1 82 ? -9.170 3.806 11.984 1.00 89.62 82 LEU A CA 1
ATOM 663 C C . LEU A 1 82 ? -8.499 2.435 11.879 1.00 89.62 82 LEU A C 1
ATOM 665 O O . LEU A 1 82 ? -7.488 2.296 11.192 1.00 89.62 82 LEU A O 1
ATOM 669 N N . TYR A 1 83 ? -9.116 1.408 12.467 1.00 90.44 83 TYR A N 1
ATOM 670 C CA . TYR A 1 83 ? -8.646 0.033 12.354 1.00 90.44 83 TYR A CA 1
ATOM 671 C C . TYR A 1 83 ? -8.653 -0.474 10.909 1.00 90.44 83 TYR A C 1
ATOM 673 O O . TYR A 1 83 ? -7.673 -1.056 10.444 1.00 90.44 83 TYR A O 1
ATOM 681 N N . THR A 1 84 ? -9.709 -0.179 10.151 1.00 91.69 84 THR A N 1
ATOM 682 C CA . THR A 1 84 ? -9.772 -0.540 8.728 1.00 91.69 84 THR A CA 1
ATOM 683 C C . THR A 1 84 ? -8.688 0.159 7.910 1.00 91.69 84 THR A C 1
ATOM 685 O O . THR A 1 84 ? -8.035 -0.482 7.084 1.00 91.69 84 THR A O 1
ATOM 688 N N . LEU A 1 85 ? -8.461 1.455 8.143 1.00 92.38 85 LEU A N 1
ATOM 689 C CA . LEU A 1 85 ? -7.387 2.198 7.479 1.00 92.38 85 LEU A CA 1
ATOM 690 C C . LEU A 1 85 ? -6.007 1.655 7.852 1.00 92.38 85 LEU A C 1
ATOM 692 O O . LEU A 1 85 ? -5.158 1.516 6.975 1.00 92.38 85 LEU A O 1
ATOM 696 N N . TYR A 1 86 ? -5.795 1.300 9.119 1.00 91.81 86 TYR A N 1
ATOM 697 C CA . TYR A 1 86 ? -4.558 0.682 9.585 1.00 91.81 86 TYR A CA 1
ATOM 698 C C . TYR A 1 86 ? -4.272 -0.638 8.855 1.00 91.81 86 TYR A C 1
ATOM 700 O O . TYR A 1 86 ? -3.183 -0.818 8.303 1.00 91.81 86 TYR A O 1
ATOM 708 N N . VAL A 1 87 ? -5.261 -1.535 8.776 1.00 92.12 87 VAL A N 1
ATOM 709 C CA . VAL A 1 87 ? -5.142 -2.807 8.043 1.00 92.12 87 VAL A CA 1
ATOM 710 C C . VAL A 1 87 ? -4.874 -2.559 6.557 1.00 92.12 87 VAL A C 1
ATOM 712 O O . VAL A 1 87 ? -3.986 -3.182 5.973 1.00 92.12 87 VAL A O 1
ATOM 715 N N . PHE A 1 88 ? -5.588 -1.613 5.944 1.00 94.69 88 PHE A N 1
ATOM 716 C CA . PHE A 1 88 ? -5.386 -1.246 4.544 1.00 94.69 88 PHE A CA 1
ATOM 717 C C . PHE A 1 88 ? -3.963 -0.739 4.274 1.00 94.69 88 PHE A C 1
ATOM 719 O O . PHE A 1 88 ? -3.294 -1.249 3.376 1.00 94.69 88 PHE A O 1
ATOM 726 N N . ILE A 1 89 ? -3.473 0.218 5.066 1.00 93.44 89 ILE A N 1
ATOM 727 C CA . ILE A 1 89 ? -2.120 0.774 4.923 1.00 93.44 89 ILE A CA 1
ATOM 728 C C . ILE A 1 89 ? -1.068 -0.321 5.124 1.00 93.44 89 ILE A C 1
ATOM 730 O O . ILE A 1 89 ? -0.121 -0.408 4.342 1.00 93.44 89 ILE A O 1
ATOM 734 N N . THR A 1 90 ? -1.260 -1.193 6.115 1.00 92.50 90 THR A N 1
ATOM 735 C CA . THR A 1 90 ? -0.363 -2.327 6.378 1.00 92.50 90 THR A CA 1
ATOM 736 C C . THR A 1 90 ? -0.267 -3.253 5.163 1.00 92.50 90 THR A C 1
ATOM 738 O O . THR A 1 90 ? 0.834 -3.585 4.719 1.00 92.50 90 THR A O 1
ATOM 741 N N . ASN A 1 91 ? -1.403 -3.604 4.554 1.00 92.62 91 ASN A N 1
ATOM 742 C CA . ASN A 1 91 ? -1.441 -4.411 3.332 1.00 92.62 91 ASN A CA 1
ATOM 743 C C . ASN A 1 91 ? -0.769 -3.709 2.143 1.00 92.62 91 ASN A C 1
ATOM 745 O O . ASN A 1 91 ? -0.022 -4.338 1.392 1.00 92.62 91 ASN A O 1
ATOM 749 N N . VAL A 1 92 ? -0.996 -2.404 1.979 1.00 94.19 92 VAL A N 1
ATOM 750 C CA . VAL A 1 92 ? -0.353 -1.606 0.927 1.00 94.19 92 VAL A CA 1
ATOM 751 C C . VAL A 1 92 ? 1.170 -1.635 1.085 1.00 94.19 92 VAL A C 1
ATOM 753 O O . VAL A 1 92 ? 1.872 -1.927 0.116 1.00 94.19 92 VAL A O 1
ATOM 756 N N . ILE A 1 93 ? 1.688 -1.406 2.296 1.00 94.69 93 ILE A N 1
ATOM 757 C CA . ILE A 1 93 ? 3.129 -1.456 2.584 1.00 94.69 93 ILE A CA 1
ATOM 758 C C . ILE A 1 93 ? 3.705 -2.835 2.252 1.00 94.69 93 ILE A C 1
ATOM 760 O O . ILE A 1 93 ? 4.762 -2.908 1.629 1.00 94.69 93 ILE A O 1
ATOM 764 N N . LEU A 1 94 ? 3.006 -3.917 2.602 1.00 94.12 94 LEU A N 1
ATOM 765 C CA . LEU A 1 94 ? 3.442 -5.283 2.305 1.00 94.12 94 LEU A CA 1
ATOM 766 C C . LEU A 1 94 ? 3.575 -5.510 0.791 1.00 94.12 94 LEU A C 1
ATOM 768 O O . LEU A 1 94 ? 4.626 -5.951 0.319 1.00 94.12 94 LEU A O 1
ATOM 772 N N . VAL A 1 95 ? 2.551 -5.146 0.013 1.00 92.50 95 VAL A N 1
ATOM 773 C CA . VAL A 1 95 ? 2.565 -5.278 -1.455 1.00 92.50 95 VAL A CA 1
ATOM 774 C C . VAL A 1 95 ? 3.693 -4.450 -2.076 1.00 92.50 95 VAL A C 1
ATOM 776 O O . VAL A 1 95 ? 4.434 -4.950 -2.928 1.00 92.50 95 VAL A O 1
ATOM 779 N N . PHE A 1 96 ? 3.872 -3.203 -1.629 1.00 93.81 96 PHE A N 1
ATOM 780 C CA . PHE A 1 96 ? 4.986 -2.370 -2.081 1.00 93.81 96 PHE A CA 1
ATOM 781 C C . PHE A 1 96 ? 6.341 -2.962 -1.684 1.00 93.81 96 PHE A C 1
ATOM 783 O O . PHE A 1 96 ? 7.261 -2.941 -2.499 1.00 93.81 96 PHE A O 1
ATOM 790 N N . GLY A 1 97 ? 6.464 -3.534 -0.487 1.00 95.75 97 GLY A N 1
ATOM 791 C CA . GLY A 1 97 ? 7.676 -4.197 -0.011 1.00 95.75 97 GLY A CA 1
ATOM 792 C C . GLY A 1 97 ? 8.114 -5.329 -0.937 1.00 95.75 97 GLY A C 1
ATOM 793 O O . GLY A 1 97 ? 9.262 -5.349 -1.381 1.00 95.75 97 GLY A O 1
ATOM 794 N N . VAL A 1 98 ? 7.186 -6.211 -1.322 1.00 95.69 98 VAL A N 1
ATOM 795 C CA . VAL A 1 98 ? 7.453 -7.293 -2.288 1.00 95.69 98 VAL A CA 1
ATOM 796 C C . VAL A 1 98 ? 7.865 -6.727 -3.650 1.00 95.69 98 VAL A C 1
ATOM 798 O O . VAL A 1 98 ? 8.842 -7.184 -4.247 1.00 95.69 98 VAL A O 1
ATOM 801 N N . TYR A 1 99 ? 7.168 -5.696 -4.135 1.00 93.81 99 TYR A N 1
ATOM 802 C CA . TYR A 1 99 ? 7.498 -5.047 -5.404 1.00 93.81 99 TYR A CA 1
ATOM 803 C C . TYR A 1 99 ? 8.902 -4.419 -5.402 1.00 93.81 99 TYR A C 1
ATOM 805 O O . TYR A 1 99 ? 9.670 -4.609 -6.350 1.00 93.81 99 TYR A O 1
ATOM 813 N N . PHE A 1 100 ? 9.266 -3.692 -4.342 1.00 95.38 100 PHE A N 1
ATOM 814 C CA . PHE A 1 100 ? 10.591 -3.088 -4.210 1.00 95.38 100 PHE A CA 1
ATOM 815 C C . PHE A 1 100 ? 11.683 -4.144 -4.062 1.00 95.38 100 PHE A C 1
ATOM 817 O O . PHE A 1 100 ? 12.710 -4.023 -4.729 1.00 95.38 100 PHE A O 1
ATOM 824 N N . ALA A 1 101 ? 11.449 -5.201 -3.279 1.00 96.19 101 ALA A N 1
ATOM 825 C CA . ALA A 1 101 ? 12.376 -6.323 -3.160 1.00 96.19 101 ALA A CA 1
ATOM 826 C C . ALA A 1 101 ? 12.648 -6.971 -4.527 1.00 96.19 101 ALA A C 1
ATOM 828 O O . ALA A 1 101 ? 13.806 -7.135 -4.913 1.00 96.19 101 ALA A O 1
ATOM 829 N N . TYR A 1 102 ?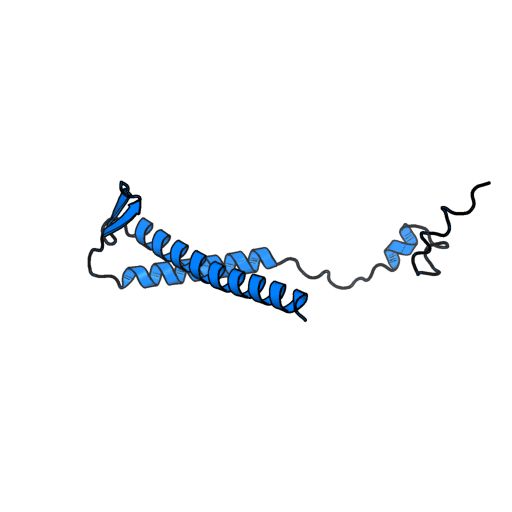 11.598 -7.237 -5.314 1.00 96.12 102 TYR A N 1
ATOM 830 C CA . TYR A 1 102 ? 11.735 -7.741 -6.683 1.00 96.12 102 TYR A CA 1
ATOM 831 C C . TYR A 1 102 ? 12.522 -6.776 -7.580 1.00 96.12 102 TYR A C 1
ATOM 833 O O . TYR A 1 102 ? 13.425 -7.191 -8.309 1.00 96.12 102 TYR A O 1
ATOM 841 N N . LYS A 1 103 ? 12.213 -5.475 -7.525 1.00 94.69 103 LYS A N 1
ATOM 842 C CA . LYS A 1 103 ? 12.873 -4.460 -8.357 1.00 94.69 103 LYS A CA 1
ATOM 843 C C . LYS A 1 103 ? 14.363 -4.333 -8.029 1.00 94.69 103 LYS A C 1
ATOM 845 O O . LYS A 1 103 ? 15.176 -4.249 -8.949 1.00 94.69 103 LYS A O 1
ATOM 850 N N . ILE A 1 104 ? 14.715 -4.337 -6.743 1.00 95.56 104 ILE A N 1
ATOM 851 C CA . ILE A 1 104 ? 16.105 -4.306 -6.274 1.00 95.56 104 ILE A CA 1
ATOM 852 C C . ILE A 1 104 ? 16.825 -5.590 -6.692 1.00 95.56 104 ILE A C 1
ATOM 854 O O . ILE A 1 104 ? 17.904 -5.510 -7.274 1.00 95.56 104 ILE A O 1
ATOM 858 N N . GLY A 1 105 ? 16.210 -6.759 -6.488 1.00 95.19 105 GLY A N 1
ATOM 859 C CA . GLY A 1 105 ? 16.775 -8.043 -6.907 1.00 95.19 105 GLY A CA 1
ATOM 860 C C . GLY A 1 105 ? 17.055 -8.096 -8.411 1.00 95.19 105 GLY A C 1
ATOM 861 O O . GLY A 1 105 ? 18.152 -8.463 -8.827 1.00 95.19 105 GLY A O 1
ATOM 862 N N . LYS A 1 106 ? 16.108 -7.633 -9.237 1.00 94.56 106 LYS A N 1
ATOM 863 C CA . LYS A 1 106 ? 16.282 -7.545 -10.694 1.00 94.56 106 LYS A CA 1
ATOM 864 C C . LYS A 1 106 ? 17.405 -6.584 -11.091 1.00 94.56 106 LYS A C 1
ATOM 866 O O . LYS A 1 106 ? 18.170 -6.889 -12.001 1.00 94.56 106 LYS A O 1
ATOM 871 N N . TYR A 1 107 ? 17.505 -5.435 -10.422 1.00 93.75 107 TYR A N 1
ATOM 872 C CA . TYR A 1 107 ? 18.567 -4.462 -10.675 1.00 93.75 107 TYR A CA 1
ATOM 873 C C . TYR A 1 107 ? 19.955 -5.037 -10.365 1.00 93.75 107 TYR A C 1
ATOM 875 O O . TYR A 1 107 ? 20.867 -4.904 -11.181 1.00 93.75 107 TYR A O 1
ATOM 883 N N . LEU A 1 108 ? 20.104 -5.721 -9.227 1.00 94.00 108 LEU A N 1
ATOM 884 C CA . LEU A 1 108 ? 21.354 -6.385 -8.852 1.00 94.00 108 LEU A CA 1
ATOM 885 C C . LEU A 1 108 ? 21.717 -7.497 -9.841 1.00 94.00 108 LEU A C 1
ATOM 887 O O . LEU A 1 108 ? 22.852 -7.538 -10.305 1.00 94.00 108 LEU A O 1
ATOM 891 N N . ALA A 1 109 ? 20.749 -8.328 -10.235 1.00 92.25 109 ALA A N 1
ATOM 892 C CA . ALA A 1 109 ? 20.965 -9.377 -11.230 1.00 92.25 109 ALA A CA 1
ATOM 893 C C . ALA A 1 109 ? 21.489 -8.814 -12.563 1.00 92.25 109 ALA A C 1
ATOM 895 O O . ALA A 1 109 ? 22.440 -9.352 -13.112 1.00 92.25 109 ALA A O 1
ATOM 896 N N . SER A 1 110 ? 20.938 -7.690 -13.039 1.00 92.94 110 SER A N 1
ATOM 897 C CA . SER A 1 110 ? 21.382 -7.039 -14.286 1.00 92.94 110 SER A CA 1
ATOM 898 C C . SER A 1 110 ? 22.745 -6.342 -14.220 1.00 92.94 110 SER A C 1
ATOM 900 O O . SER A 1 110 ? 23.235 -5.880 -15.242 1.00 92.94 110 SER A O 1
ATOM 902 N N . LYS A 1 111 ? 23.311 -6.172 -13.020 1.00 86.62 111 LYS A N 1
ATOM 903 C CA . LYS A 1 111 ? 24.649 -5.597 -12.822 1.00 86.62 111 LYS A CA 1
ATOM 904 C C . LYS A 1 111 ? 25.724 -6.654 -12.590 1.00 86.62 111 LYS A C 1
ATOM 906 O O . LYS A 1 111 ? 26.899 -6.349 -12.759 1.00 86.62 111 LYS A O 1
ATOM 911 N N . ILE A 1 112 ? 25.323 -7.830 -12.114 1.00 84.06 112 ILE A N 1
ATOM 912 C CA . ILE A 1 112 ? 26.219 -8.953 -11.824 1.00 84.06 112 ILE A CA 1
ATOM 913 C C . ILE A 1 112 ? 26.395 -9.842 -13.063 1.00 84.06 112 ILE A C 1
ATOM 915 O O . ILE A 1 112 ? 27.468 -10.418 -13.231 1.00 84.06 112 ILE A O 1
ATOM 919 N N . LEU A 1 113 ? 25.359 -9.951 -13.901 1.00 58.41 113 LEU A N 1
ATOM 920 C CA . LEU A 1 113 ? 25.352 -10.695 -15.163 1.00 58.41 113 LEU A CA 1
ATOM 921 C C . LEU A 1 113 ? 25.597 -9.758 -16.351 1.00 58.41 113 LEU A C 1
ATOM 923 O O . LEU A 1 113 ? 26.327 -10.175 -17.274 1.00 58.41 113 LEU A O 1
#

Secondary structure (DSSP, 8-state):
---SSSGGG--S-TTTTTS-HHHHHHTS--S-PPP-THHHHHHHHHHHHHHHHHHHHTT--S--EEEEETTEEEETTTTHHHHHHHHHHHHHHHHHHHHHHHHHHHHHHHHH-